Protein AF-A0A6B2HAT1-F1 (afdb_monomer_lite)

Sequence (150 aa):
MSLVHQAPAIAATKTGTIVWVGVHPTEAKYDKIMEKYATGLKAAFAEKDDKKTIVMVNKLNDDMVTSLQQLKPELEKWIKGMTEADKEAFEERAGSKPYLKTIFEIMFNPEIGKRIEQNPDLKKALDSGNARMKELGFDDEESNLEEGQK

Radius of gyration: 19.49 Å; chains: 1; bounding box: 51×39×58 Å

Structure (mmCIF, N/CA/C/O backbone):
data_AF-A0A6B2HAT1-F1
#
_entry.id   AF-A0A6B2HAT1-F1
#
loop_
_atom_site.group_PDB
_atom_site.id
_atom_site.type_symbol
_atom_site.label_atom_id
_atom_site.label_alt_id
_atom_site.label_comp_id
_atom_site.label_asym_id
_atom_site.label_entity_id
_atom_site.label_seq_id
_atom_site.pdbx_PDB_ins_code
_atom_site.Cartn_x
_atom_site.Cartn_y
_atom_site.Cartn_z
_atom_site.occupancy
_atom_site.B_iso_or_equiv
_atom_site.auth_seq_id
_atom_site.auth_comp_id
_atom_site.auth_asym_id
_atom_site.auth_atom_id
_atom_site.pdbx_PDB_model_num
ATOM 1 N N . MET A 1 1 ? -19.043 -22.209 -27.605 1.00 43.56 1 MET A N 1
ATOM 2 C CA . MET A 1 1 ? -17.576 -22.392 -27.715 1.00 43.56 1 MET A CA 1
ATOM 3 C C . MET A 1 1 ? -17.231 -22.009 -29.151 1.00 43.56 1 MET A C 1
ATOM 5 O O . MET A 1 1 ? -17.894 -22.529 -30.030 1.00 43.56 1 MET A O 1
ATOM 9 N N . SER A 1 2 ? -16.423 -21.000 -29.472 1.00 37.94 2 SER A N 1
ATOM 10 C CA . SER A 1 2 ? -15.127 -20.626 -28.900 1.00 37.94 2 SER A CA 1
ATOM 11 C C . SER A 1 2 ? -14.871 -19.113 -28.968 1.00 37.94 2 SER A C 1
ATOM 13 O O . SER A 1 2 ? -15.339 -18.433 -29.877 1.00 37.94 2 SER A O 1
ATOM 15 N N . LEU A 1 3 ? -14.111 -18.623 -27.985 1.00 42.97 3 LEU A N 1
ATOM 16 C CA . LEU A 1 3 ? -13.536 -17.280 -27.898 1.00 42.97 3 LEU A CA 1
ATOM 17 C C . LEU A 1 3 ? -12.470 -17.076 -28.981 1.00 42.97 3 LEU A C 1
ATOM 19 O O . LEU A 1 3 ? -11.552 -17.887 -29.085 1.00 42.97 3 LEU A O 1
ATOM 23 N N . VAL A 1 4 ? -12.528 -15.958 -29.706 1.00 41.56 4 VAL A N 1
ATOM 24 C CA . VAL A 1 4 ? -11.372 -15.435 -30.445 1.00 41.56 4 VAL A CA 1
ATOM 25 C C . VAL A 1 4 ? -10.722 -14.376 -29.559 1.00 41.56 4 VAL A C 1
ATOM 27 O O . VAL A 1 4 ? -11.216 -13.258 -29.449 1.00 41.56 4 VAL A O 1
ATOM 30 N N . HIS A 1 5 ? -9.644 -14.757 -28.872 1.00 42.81 5 HIS A N 1
ATOM 31 C CA . HIS A 1 5 ? -8.746 -13.806 -28.221 1.00 42.81 5 HIS A CA 1
ATOM 32 C C . HIS A 1 5 ? -7.976 -13.057 -29.312 1.00 42.81 5 HIS A C 1
ATOM 34 O O . HIS A 1 5 ? -7.141 -13.637 -30.004 1.00 42.81 5 HIS A O 1
ATOM 40 N N . GLN A 1 6 ? -8.282 -11.774 -29.480 1.00 38.25 6 GLN A N 1
ATOM 41 C CA . GLN A 1 6 ? -7.528 -10.867 -30.334 1.00 38.25 6 GLN A CA 1
ATOM 42 C C . GLN A 1 6 ? -6.212 -10.528 -29.614 1.00 38.25 6 GLN A C 1
ATOM 44 O O . GLN A 1 6 ? -6.223 -9.905 -28.554 1.00 38.25 6 GLN A O 1
ATOM 49 N N . ALA A 1 7 ? -5.084 -11.002 -30.145 1.00 42.44 7 ALA A N 1
ATOM 50 C CA . ALA A 1 7 ? -3.759 -10.585 -29.693 1.00 42.44 7 ALA A CA 1
ATOM 51 C C . 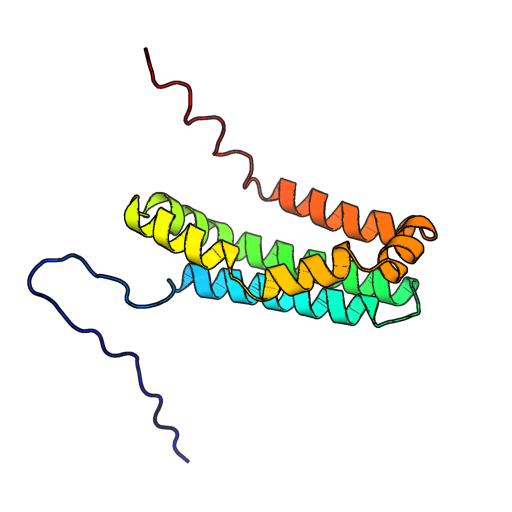ALA A 1 7 ? -3.481 -9.139 -30.155 1.00 42.44 7 ALA A C 1
ATOM 53 O O . ALA A 1 7 ? -3.945 -8.759 -31.234 1.00 42.44 7 ALA A O 1
ATOM 54 N N . PRO A 1 8 ? -2.728 -8.329 -29.389 1.00 42.47 8 PRO A N 1
ATOM 55 C CA . PRO A 1 8 ? -2.362 -6.985 -29.820 1.00 42.47 8 PRO A CA 1
ATOM 56 C C . PRO A 1 8 ? -1.452 -7.037 -31.057 1.00 42.47 8 PRO A C 1
ATOM 58 O O . PRO A 1 8 ? -0.513 -7.831 -31.132 1.00 42.47 8 PRO A O 1
ATOM 61 N N . ALA A 1 9 ? -1.758 -6.191 -32.041 1.00 41.56 9 ALA A N 1
ATOM 62 C CA . ALA A 1 9 ? -1.014 -6.074 -33.287 1.00 41.56 9 ALA A CA 1
ATOM 63 C C . ALA A 1 9 ? 0.353 -5.413 -33.051 1.00 41.56 9 ALA A C 1
ATOM 65 O O . ALA A 1 9 ? 0.438 -4.313 -32.511 1.00 41.56 9 ALA A O 1
ATOM 66 N N . ILE A 1 10 ? 1.420 -6.079 -33.496 1.00 44.59 10 ILE A N 1
ATOM 67 C CA . ILE A 1 10 ? 2.789 -5.557 -33.488 1.00 44.59 10 ILE A CA 1
ATOM 68 C C . ILE A 1 10 ? 3.029 -4.900 -34.853 1.00 44.59 10 ILE A C 1
ATOM 70 O O . ILE A 1 10 ? 3.124 -5.594 -35.865 1.00 44.59 10 ILE A O 1
ATOM 74 N N . ALA A 1 11 ? 3.098 -3.570 -34.910 1.00 39.62 11 ALA A N 1
ATOM 75 C CA . ALA A 1 11 ? 3.503 -2.855 -36.119 1.00 39.62 11 ALA A CA 1
ATOM 76 C C . ALA A 1 11 ? 5.034 -2.726 -36.133 1.00 39.62 11 ALA A C 1
ATOM 78 O O . ALA A 1 11 ? 5.612 -1.996 -35.334 1.00 39.62 11 ALA A O 1
ATOM 79 N N . ALA A 1 12 ? 5.701 -3.459 -37.025 1.00 38.78 12 ALA A N 1
ATOM 80 C CA . ALA A 1 12 ? 7.150 -3.393 -37.187 1.00 38.78 12 ALA A CA 1
ATOM 81 C C . ALA A 1 12 ? 7.538 -2.206 -38.086 1.00 38.78 12 ALA A C 1
ATOM 83 O O . ALA A 1 12 ? 7.379 -2.264 -39.307 1.00 38.78 12 ALA A O 1
ATOM 84 N N . THR A 1 13 ? 8.072 -1.133 -37.503 1.00 35.72 13 THR A N 1
ATOM 85 C CA . THR A 1 13 ? 8.743 -0.060 -38.249 1.00 35.72 13 THR A CA 1
ATOM 86 C C . THR A 1 13 ? 10.218 -0.398 -38.477 1.00 35.72 13 THR A C 1
ATOM 88 O O . THR A 1 13 ? 10.906 -0.911 -37.597 1.00 35.72 13 THR A O 1
ATOM 91 N N . LYS A 1 14 ? 10.707 -0.129 -39.697 1.00 45.31 14 LYS A N 1
ATOM 92 C CA . LYS A 1 14 ? 12.091 -0.333 -40.165 1.00 45.31 14 LYS A CA 1
ATOM 93 C C . LYS A 1 14 ? 13.076 0.640 -39.500 1.00 45.31 14 LYS A C 1
ATOM 95 O O . LYS A 1 14 ? 13.616 1.531 -40.141 1.00 45.31 14 LYS A O 1
ATOM 100 N N . THR A 1 15 ? 13.280 0.501 -38.205 1.00 44.28 15 THR A N 1
ATOM 101 C CA . THR A 1 15 ? 14.407 1.000 -37.402 1.00 44.28 15 THR A CA 1
ATOM 102 C C . THR A 1 15 ? 14.090 0.486 -36.008 1.00 44.28 15 THR A C 1
ATOM 104 O O . THR A 1 15 ? 12.964 0.656 -35.556 1.00 44.28 15 THR A O 1
ATOM 107 N N . GLY A 1 16 ? 15.013 -0.256 -35.396 1.00 39.91 16 GLY A N 1
ATOM 108 C CA . GLY A 1 16 ? 14.777 -1.128 -34.238 1.00 39.91 16 GLY A CA 1
ATOM 109 C C . GLY A 1 16 ? 14.448 -0.430 -32.917 1.00 39.91 16 GLY A C 1
ATOM 110 O O . GLY A 1 16 ? 14.936 -0.856 -31.879 1.00 39.91 16 GLY A O 1
ATOM 111 N N . THR A 1 17 ? 13.630 0.613 -32.941 1.00 38.91 17 THR A N 1
ATOM 112 C CA . THR A 1 17 ? 13.010 1.197 -31.762 1.00 38.91 17 THR A CA 1
ATOM 113 C C . THR A 1 17 ? 11.613 0.605 -31.666 1.00 38.91 17 THR A C 1
ATOM 115 O O . THR A 1 17 ? 10.701 0.990 -32.400 1.00 38.91 17 THR A O 1
ATOM 118 N N . ILE A 1 18 ? 11.452 -0.390 -30.795 1.00 43.91 18 ILE A N 1
ATOM 119 C CA . ILE A 1 18 ? 10.130 -0.865 -30.393 1.00 43.91 18 ILE A CA 1
ATOM 120 C C . ILE A 1 18 ? 9.508 0.277 -29.591 1.00 43.91 18 ILE A C 1
ATOM 122 O O . ILE A 1 18 ? 9.761 0.411 -28.399 1.00 43.91 18 ILE A O 1
ATOM 126 N N . VAL A 1 19 ? 8.726 1.126 -30.253 1.00 37.59 19 VAL A N 1
ATOM 127 C CA . VAL A 1 19 ? 7.837 2.051 -29.556 1.00 37.59 19 VAL A CA 1
ATOM 128 C C . VAL A 1 19 ? 6.740 1.180 -28.954 1.00 37.59 19 VAL A C 1
ATOM 130 O O . VAL A 1 19 ? 5.875 0.674 -29.671 1.00 37.59 19 VAL A O 1
ATOM 133 N N . TRP A 1 20 ? 6.811 0.917 -27.650 1.00 45.56 20 TRP A N 1
ATOM 134 C CA . TRP A 1 20 ? 5.721 0.270 -26.931 1.00 45.56 20 TRP A CA 1
ATOM 135 C C . TRP A 1 20 ? 4.522 1.226 -26.939 1.00 45.56 20 TRP A C 1
ATOM 137 O O . TRP A 1 20 ? 4.413 2.116 -26.106 1.00 45.56 20 TRP A O 1
ATOM 147 N N . VAL A 1 21 ? 3.593 1.042 -27.882 1.00 50.19 21 VAL A N 1
ATOM 148 C CA . VAL A 1 21 ? 2.302 1.767 -27.938 1.00 50.19 21 VAL A CA 1
ATOM 149 C C . VAL A 1 21 ? 1.329 1.241 -26.856 1.00 50.19 21 VAL A C 1
ATOM 151 O O . VAL A 1 21 ? 0.112 1.278 -26.999 1.00 50.19 21 VAL A O 1
ATOM 154 N N . GLY A 1 22 ? 1.847 0.697 -25.755 1.00 63.56 22 GLY A N 1
ATOM 155 C CA . GLY A 1 22 ? 1.069 0.072 -24.693 1.00 63.56 22 GLY A CA 1
ATOM 156 C C . GLY A 1 22 ? 1.842 0.027 -23.382 1.00 63.56 22 GLY A C 1
ATOM 157 O O . GLY A 1 22 ? 3.069 0.008 -23.375 1.00 63.56 22 GLY A O 1
ATOM 158 N N . VAL A 1 23 ? 1.101 0.009 -22.275 1.00 76.62 23 VAL A N 1
ATOM 159 C CA . VAL A 1 23 ? 1.633 -0.137 -20.912 1.00 76.62 23 VAL A CA 1
ATOM 160 C C . VAL A 1 23 ? 2.537 -1.374 -20.845 1.00 76.62 23 VAL A C 1
ATOM 162 O O . VAL A 1 23 ? 2.133 -2.460 -21.272 1.00 76.62 23 VAL A O 1
ATOM 165 N N . HIS A 1 24 ? 3.760 -1.220 -20.325 1.00 87.38 24 HIS A N 1
ATOM 166 C CA . HIS A 1 24 ? 4.708 -2.330 -20.214 1.00 87.38 24 HIS A CA 1
ATOM 167 C C . HIS A 1 24 ? 4.109 -3.455 -19.342 1.00 87.38 24 HIS A C 1
ATOM 169 O O . HIS A 1 24 ? 3.433 -3.160 -18.355 1.00 87.38 24 HIS A O 1
ATOM 175 N N . PRO A 1 25 ? 4.347 -4.751 -19.623 1.00 90.62 25 PRO A N 1
ATOM 176 C CA . PRO A 1 25 ? 3.738 -5.840 -18.855 1.00 90.62 25 PRO A CA 1
ATOM 177 C C . PRO A 1 25 ? 4.035 -5.777 -17.351 1.00 90.62 25 PRO A C 1
ATOM 179 O O . PRO A 1 25 ? 3.185 -6.131 -16.536 1.00 90.62 25 PRO A O 1
ATOM 182 N N . THR A 1 26 ? 5.227 -5.307 -16.983 1.00 91.69 26 THR A N 1
ATOM 183 C CA . THR A 1 26 ? 5.632 -5.100 -15.585 1.00 91.69 26 THR A CA 1
ATOM 184 C C . THR A 1 26 ? 4.873 -3.943 -14.939 1.00 91.69 26 THR A C 1
ATOM 186 O O . THR A 1 26 ? 4.405 -4.096 -13.813 1.00 91.69 26 THR A O 1
ATOM 189 N N . GLU A 1 27 ? 4.663 -2.840 -15.668 1.00 90.50 27 GLU A N 1
ATOM 190 C CA . GLU A 1 27 ? 3.800 -1.733 -15.232 1.00 90.50 27 GLU A CA 1
ATOM 191 C C . GLU A 1 27 ? 2.379 -2.235 -14.977 1.00 90.50 27 GLU A C 1
ATOM 193 O O . GLU A 1 27 ? 1.833 -2.025 -13.904 1.00 90.50 27 GLU A O 1
ATOM 198 N N . ALA A 1 28 ? 1.809 -2.999 -15.913 1.00 91.44 28 ALA A N 1
ATOM 199 C CA . ALA A 1 28 ? 0.453 -3.527 -15.785 1.00 91.44 28 ALA A CA 1
ATOM 200 C C . ALA A 1 28 ? 0.296 -4.487 -14.589 1.00 91.44 28 ALA A C 1
ATOM 202 O O . ALA A 1 28 ? -0.753 -4.520 -13.940 1.00 91.44 28 ALA A O 1
ATOM 203 N N . LYS A 1 29 ? 1.327 -5.285 -14.275 1.00 93.88 29 LYS A N 1
ATOM 204 C CA . LYS A 1 29 ? 1.340 -6.134 -13.071 1.00 93.88 29 LYS A CA 1
ATOM 205 C C . LYS A 1 29 ? 1.381 -5.292 -11.801 1.00 93.88 29 LYS A C 1
ATOM 207 O O . LYS A 1 29 ? 0.633 -5.591 -10.872 1.00 93.88 29 LYS A O 1
ATOM 212 N N . TYR A 1 30 ? 2.229 -4.266 -11.772 1.00 92.50 30 TYR A N 1
ATOM 213 C CA . TYR A 1 30 ? 2.313 -3.335 -10.652 1.00 92.50 30 TYR A CA 1
ATOM 214 C C . TYR A 1 30 ? 0.981 -2.604 -10.443 1.00 92.50 30 TYR A C 1
ATOM 216 O O . TYR A 1 30 ? 0.419 -2.668 -9.350 1.00 92.50 30 TYR A O 1
ATOM 224 N N . ASP A 1 31 ? 0.415 -2.030 -11.507 1.00 93.00 31 ASP A N 1
ATOM 225 C CA . ASP A 1 31 ? -0.888 -1.362 -11.500 1.00 93.00 31 ASP A CA 1
ATOM 226 C C . ASP A 1 31 ? -1.965 -2.276 -10.911 1.00 93.00 31 ASP A C 1
ATOM 228 O O . ASP A 1 31 ? -2.689 -1.882 -10.002 1.00 93.00 31 ASP A O 1
ATOM 232 N N . LYS A 1 32 ? -2.025 -3.540 -11.345 1.00 94.88 32 LYS A N 1
ATOM 233 C CA . LYS A 1 32 ? -2.999 -4.511 -10.833 1.00 94.88 32 LYS A CA 1
ATOM 234 C C . LYS A 1 32 ? -2.838 -4.794 -9.334 1.00 94.88 32 LYS A C 1
ATOM 236 O O . LYS A 1 32 ? -3.839 -4.998 -8.642 1.00 94.88 32 LYS A O 1
ATOM 241 N N . ILE A 1 33 ? -1.603 -4.838 -8.826 1.00 95.06 33 ILE A N 1
ATOM 242 C CA . ILE A 1 33 ? -1.340 -4.991 -7.386 1.00 95.06 33 ILE A CA 1
ATOM 243 C C . ILE A 1 33 ? -1.876 -3.765 -6.638 1.00 95.06 33 ILE A C 1
ATOM 245 O O . ILE A 1 33 ? -2.622 -3.922 -5.667 1.00 95.06 33 ILE A O 1
ATOM 249 N N . MET A 1 34 ? -1.564 -2.563 -7.126 1.00 94.75 34 MET A N 1
ATOM 250 C CA . MET A 1 34 ? -1.975 -1.302 -6.503 1.00 94.75 34 MET A CA 1
ATOM 251 C C . MET A 1 34 ? -3.489 -1.078 -6.566 1.00 94.75 34 MET A C 1
ATOM 253 O O . MET A 1 34 ? -4.094 -0.669 -5.577 1.00 94.75 34 MET A O 1
ATOM 257 N N . GLU A 1 35 ? -4.139 -1.415 -7.678 1.00 95.06 35 GLU A N 1
ATOM 258 C CA . GLU A 1 35 ? -5.596 -1.370 -7.829 1.00 95.06 35 GLU A CA 1
ATOM 259 C C . GLU A 1 35 ? -6.302 -2.317 -6.858 1.00 95.06 35 GLU A C 1
ATOM 261 O O . GLU A 1 35 ? -7.274 -1.922 -6.200 1.00 95.06 35 GLU A O 1
ATOM 266 N N . LYS A 1 36 ? -5.804 -3.557 -6.733 1.00 95.62 36 LYS A N 1
ATOM 267 C CA . LYS A 1 36 ? -6.330 -4.531 -5.768 1.00 95.62 36 LYS A CA 1
ATOM 268 C C . LYS A 1 36 ? -6.182 -4.001 -4.344 1.00 95.62 36 LYS A C 1
ATOM 270 O O . LYS A 1 36 ? -7.131 -4.098 -3.565 1.00 95.62 36 LYS A O 1
ATOM 275 N N . TYR A 1 37 ? -5.024 -3.433 -4.014 1.00 95.12 37 TYR A N 1
ATOM 276 C CA . TYR A 1 37 ? -4.765 -2.862 -2.697 1.00 95.12 37 TYR A CA 1
ATOM 277 C C . TYR A 1 37 ? -5.692 -1.675 -2.395 1.00 95.12 37 TYR A C 1
ATOM 279 O O . TYR A 1 37 ? -6.405 -1.698 -1.394 1.00 95.12 37 TYR A O 1
ATOM 287 N N . ALA A 1 38 ? -5.777 -0.690 -3.293 1.00 95.31 38 ALA A N 1
ATOM 288 C CA . ALA A 1 38 ? -6.605 0.504 -3.116 1.00 95.31 38 ALA A CA 1
ATOM 289 C C . ALA A 1 38 ? -8.104 0.172 -3.003 1.00 95.31 38 ALA A C 1
ATOM 291 O O . ALA A 1 38 ? -8.796 0.664 -2.109 1.00 95.31 38 ALA A O 1
ATOM 292 N N . THR A 1 39 ? -8.605 -0.717 -3.866 1.00 95.62 39 THR A N 1
ATOM 293 C CA . THR A 1 39 ? -10.002 -1.181 -3.813 1.00 95.62 39 THR A CA 1
ATOM 294 C C . THR A 1 39 ? -10.270 -1.978 -2.536 1.00 95.62 39 THR A C 1
ATOM 296 O O . THR A 1 39 ? -11.320 -1.823 -1.911 1.00 95.62 39 THR A O 1
ATOM 299 N N . GLY A 1 40 ? -9.303 -2.798 -2.114 1.00 95.88 40 GLY A N 1
ATOM 300 C CA . GLY A 1 40 ? -9.354 -3.533 -0.858 1.00 95.88 40 GLY A CA 1
ATOM 301 C C . GLY A 1 40 ? -9.430 -2.610 0.355 1.00 95.88 40 GLY A C 1
ATOM 302 O O . GLY A 1 40 ? -10.279 -2.825 1.217 1.00 95.88 40 G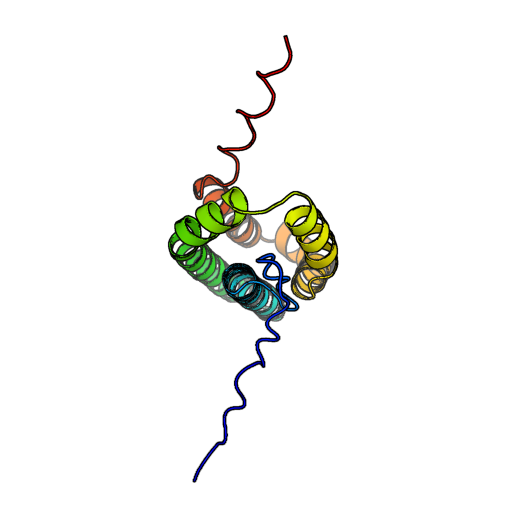LY A O 1
ATOM 303 N N . LEU A 1 41 ? -8.606 -1.558 0.406 1.00 95.38 41 LEU A N 1
ATOM 304 C CA . LEU A 1 41 ? -8.654 -0.568 1.483 1.00 95.38 41 LEU A CA 1
ATOM 305 C C . LEU A 1 41 ? -10.004 0.152 1.508 1.00 95.38 41 LEU A C 1
ATOM 307 O O . LEU A 1 41 ? -10.609 0.274 2.572 1.00 95.38 41 LEU A O 1
ATOM 311 N N . LYS A 1 42 ? -10.527 0.563 0.344 1.00 94.56 42 LYS A N 1
ATOM 312 C CA . LYS A 1 42 ? -11.858 1.181 0.250 1.00 94.56 42 LYS A CA 1
ATOM 313 C C . LYS A 1 42 ? -12.941 0.269 0.833 1.00 94.56 42 LYS A C 1
ATOM 315 O O . LYS A 1 42 ? -13.786 0.732 1.593 1.00 94.56 42 LYS A O 1
ATOM 320 N N . ALA A 1 43 ? -12.889 -1.029 0.529 1.00 95.44 43 ALA A N 1
ATOM 321 C CA . ALA A 1 43 ? -13.807 -2.015 1.096 1.00 95.44 43 ALA A CA 1
ATOM 322 C C . ALA A 1 43 ? -13.591 -2.229 2.606 1.00 95.44 43 ALA A C 1
ATOM 324 O O . ALA A 1 43 ? -14.563 -2.316 3.353 1.00 95.44 43 ALA A O 1
ATOM 325 N N . ALA A 1 44 ? -12.340 -2.269 3.072 1.00 95.88 44 ALA A N 1
ATOM 326 C CA . ALA A 1 44 ? -12.012 -2.420 4.489 1.00 95.88 44 ALA A CA 1
ATOM 327 C C . ALA A 1 44 ? -12.537 -1.249 5.333 1.00 95.88 44 ALA A C 1
ATOM 329 O O . ALA A 1 44 ? -13.030 -1.463 6.438 1.00 95.88 44 ALA A O 1
ATOM 330 N N . PHE A 1 45 ? -12.484 -0.022 4.812 1.00 94.94 45 PHE A N 1
ATOM 331 C CA . PHE A 1 45 ? -13.011 1.155 5.506 1.00 94.94 45 PHE A CA 1
ATOM 332 C C . PHE A 1 45 ? -14.522 1.359 5.350 1.00 94.94 45 PHE A C 1
ATOM 334 O O . PHE A 1 45 ? -15.112 2.096 6.139 1.00 94.94 45 PHE A O 1
ATOM 341 N N . ALA A 1 46 ? -15.165 0.683 4.394 1.00 94.50 46 ALA A N 1
ATOM 342 C CA . ALA A 1 46 ? -16.623 0.591 4.347 1.00 94.50 46 ALA A CA 1
ATOM 343 C C . ALA A 1 46 ? -17.187 -0.304 5.473 1.00 94.50 46 ALA A C 1
ATOM 345 O O . ALA A 1 46 ? -18.333 -0.122 5.887 1.00 94.50 46 ALA A O 1
ATOM 346 N N . GLU A 1 47 ? -16.388 -1.244 5.992 1.00 95.50 47 GLU A N 1
ATOM 347 C CA . GLU A 1 47 ? -16.705 -1.986 7.215 1.00 95.50 47 GLU A CA 1
ATOM 348 C C . GLU A 1 47 ? -16.626 -1.051 8.432 1.00 95.50 47 GLU A C 1
ATOM 350 O O . GLU A 1 47 ? -15.679 -0.276 8.591 1.00 95.50 47 GLU A O 1
ATOM 355 N N . LYS A 1 48 ? -17.653 -1.110 9.285 1.00 92.06 48 LYS A N 1
ATOM 356 C CA . LYS A 1 48 ? -17.826 -0.235 10.454 1.00 92.06 48 LYS A CA 1
ATOM 357 C C . LYS A 1 48 ? -17.194 -0.819 11.714 1.00 92.06 48 LYS A C 1
ATOM 359 O O . LYS A 1 48 ? -16.902 -0.074 12.642 1.00 92.06 48 LYS A O 1
ATOM 364 N N . ASP A 1 49 ? -17.012 -2.137 11.757 1.00 95.88 49 ASP A N 1
ATOM 365 C CA . ASP A 1 49 ? -16.317 -2.817 12.845 1.00 95.88 49 ASP A CA 1
ATOM 366 C C . ASP A 1 49 ? -14.799 -2.723 12.651 1.00 95.88 49 ASP A C 1
ATOM 368 O O . ASP A 1 49 ? -14.214 -3.420 11.818 1.00 95.88 49 ASP A O 1
ATOM 372 N N . ASP A 1 50 ? -14.149 -1.894 13.467 1.00 94.12 50 ASP A N 1
ATOM 373 C CA . ASP A 1 50 ? -12.704 -1.681 13.391 1.00 94.12 50 ASP A CA 1
ATOM 374 C C . ASP A 1 50 ? -11.890 -2.970 13.551 1.00 94.12 50 ASP A C 1
ATOM 376 O O . ASP A 1 50 ? -10.839 -3.094 12.927 1.00 94.12 50 ASP A O 1
ATOM 380 N N . LYS A 1 51 ? -12.354 -3.962 14.327 1.00 95.69 51 LYS A N 1
ATOM 381 C CA . LYS A 1 51 ? -11.616 -5.230 14.462 1.00 95.69 51 LYS A CA 1
ATOM 382 C C . LYS A 1 51 ? -11.562 -5.968 13.131 1.00 95.69 51 LYS A C 1
ATOM 384 O O . LYS A 1 51 ? -10.525 -6.526 12.775 1.00 95.69 51 LYS A O 1
ATOM 389 N N . LYS A 1 52 ? -12.661 -5.947 12.376 1.00 96.94 52 LYS A N 1
ATOM 390 C CA . LYS A 1 52 ? -12.711 -6.532 11.033 1.00 96.94 52 LYS A CA 1
ATOM 391 C C . LYS A 1 52 ? -11.919 -5.700 10.037 1.00 96.94 52 LYS A C 1
ATOM 393 O O . LYS A 1 52 ? -11.151 -6.278 9.272 1.00 96.94 52 LYS A O 1
ATOM 398 N N . THR A 1 53 ? -12.034 -4.372 10.090 1.00 96.69 53 THR A N 1
ATOM 399 C CA . THR A 1 53 ? -11.221 -3.472 9.263 1.00 96.69 53 THR A CA 1
ATOM 400 C C . THR A 1 53 ? -9.729 -3.747 9.465 1.00 96.69 53 THR A C 1
ATOM 402 O O . THR A 1 53 ? -9.019 -3.927 8.482 1.00 96.69 53 THR A O 1
ATOM 405 N N . ILE A 1 54 ? -9.255 -3.885 10.709 1.00 96.31 54 ILE A N 1
ATOM 406 C CA . ILE A 1 54 ? -7.854 -4.214 11.028 1.00 96.31 54 ILE A CA 1
ATOM 407 C C . ILE A 1 54 ? -7.430 -5.543 10.397 1.00 96.31 54 ILE A C 1
ATOM 409 O O . ILE A 1 54 ? -6.378 -5.616 9.763 1.00 96.31 54 ILE A O 1
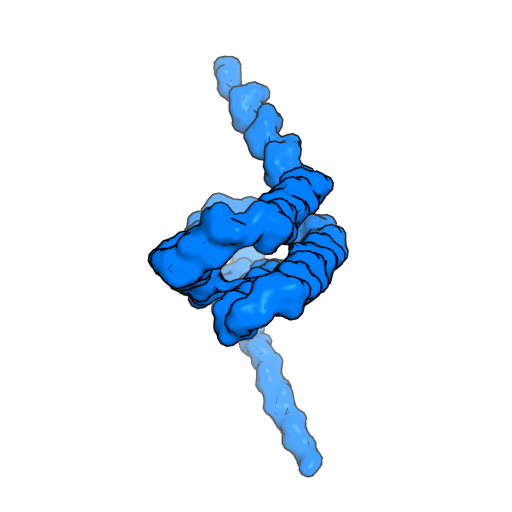ATOM 413 N N . VAL A 1 55 ? -8.242 -6.597 10.538 1.00 97.00 55 VAL A N 1
ATOM 414 C CA . VAL A 1 55 ? -7.948 -7.910 9.936 1.00 97.00 55 VAL A CA 1
ATOM 415 C C . VAL A 1 55 ? -7.848 -7.803 8.412 1.00 97.00 55 VAL A C 1
ATOM 417 O O . VAL A 1 55 ? -6.924 -8.358 7.816 1.00 97.00 55 VAL A O 1
ATOM 420 N N . MET A 1 56 ? -8.760 -7.059 7.780 1.00 97.25 56 MET A N 1
ATOM 421 C CA . MET A 1 56 ? -8.741 -6.829 6.334 1.00 97.25 56 MET A CA 1
ATOM 422 C C . MET A 1 56 ? -7.509 -6.029 5.898 1.00 97.25 56 MET A C 1
ATOM 424 O O . MET A 1 56 ? -6.837 -6.438 4.955 1.00 97.25 56 MET A O 1
ATOM 428 N N . VAL A 1 57 ? -7.181 -4.935 6.592 1.00 95.62 57 VAL A N 1
ATOM 429 C CA . VAL A 1 57 ? -6.009 -4.090 6.303 1.00 95.62 57 VAL A CA 1
ATOM 430 C C . VAL A 1 57 ? -4.715 -4.890 6.432 1.00 95.62 57 VAL A C 1
ATOM 432 O O . VAL A 1 57 ? -3.906 -4.880 5.511 1.00 95.62 57 VAL A O 1
ATOM 435 N N . ASN A 1 58 ? -4.539 -5.650 7.516 1.00 95.38 58 ASN A N 1
ATOM 436 C CA . ASN A 1 58 ? -3.346 -6.482 7.699 1.00 95.38 58 ASN A CA 1
ATOM 437 C C . ASN A 1 58 ? -3.194 -7.508 6.573 1.00 95.38 58 ASN A C 1
ATOM 439 O O . ASN A 1 58 ? -2.112 -7.636 6.004 1.00 95.38 58 ASN A O 1
ATOM 443 N N . LYS A 1 59 ? -4.291 -8.174 6.189 1.00 95.56 59 LYS A N 1
ATOM 444 C CA . LYS A 1 59 ? -4.272 -9.107 5.061 1.00 95.56 59 LYS A CA 1
ATOM 445 C C . LYS A 1 59 ? -3.901 -8.418 3.745 1.00 95.56 59 LYS A C 1
ATOM 447 O O . LYS A 1 59 ? -3.146 -8.980 2.960 1.00 95.56 59 LYS A O 1
ATOM 452 N N . LEU A 1 60 ? -4.441 -7.229 3.482 1.00 95.69 60 LEU A N 1
ATOM 453 C CA . LEU A 1 60 ? -4.124 -6.466 2.272 1.00 95.69 60 LEU A CA 1
ATOM 454 C C . LEU A 1 60 ? -2.651 -6.057 2.237 1.00 95.69 60 LEU A C 1
ATOM 456 O O . LEU A 1 60 ? -2.027 -6.168 1.185 1.00 95.69 60 LEU A O 1
ATOM 460 N N . ASN A 1 61 ? -2.096 -5.650 3.380 1.00 93.50 61 ASN A N 1
ATOM 461 C CA . ASN A 1 61 ? -0.676 -5.345 3.519 1.00 93.50 61 ASN A CA 1
ATOM 462 C C . ASN A 1 61 ? 0.187 -6.580 3.217 1.00 93.50 61 ASN A C 1
ATOM 464 O O . ASN A 1 61 ? 1.121 -6.483 2.427 1.00 93.50 61 ASN A O 1
ATOM 468 N N . ASP A 1 62 ? -0.145 -7.743 3.790 1.00 93.62 62 ASP A N 1
ATOM 469 C CA . ASP A 1 62 ? 0.574 -9.006 3.548 1.00 93.62 62 ASP A CA 1
ATOM 470 C C . ASP A 1 62 ? 0.519 -9.430 2.070 1.00 93.62 62 ASP A C 1
ATOM 472 O O . ASP A 1 62 ? 1.547 -9.744 1.461 1.00 93.62 62 ASP A O 1
ATOM 476 N N . ASP A 1 63 ? -0.681 -9.412 1.477 1.00 94.38 63 ASP A N 1
ATOM 477 C CA . ASP A 1 63 ? -0.910 -9.757 0.071 1.00 94.38 63 ASP A CA 1
ATOM 478 C C . ASP A 1 63 ? -0.125 -8.808 -0.865 1.00 94.38 63 ASP A C 1
ATOM 480 O O . ASP A 1 63 ? 0.475 -9.262 -1.846 1.00 94.38 63 ASP A O 1
ATOM 484 N N . MET A 1 64 ? -0.127 -7.498 -0.579 1.00 94.25 64 MET A N 1
ATOM 485 C CA . MET A 1 64 ? 0.584 -6.487 -1.372 1.00 94.25 64 MET A CA 1
ATOM 486 C C . MET A 1 64 ? 2.098 -6.689 -1.292 1.00 94.25 64 MET A C 1
ATOM 488 O O . MET A 1 64 ? 2.744 -6.812 -2.331 1.00 94.25 64 MET A O 1
ATOM 492 N N . VAL A 1 65 ? 2.652 -6.782 -0.080 1.00 92.12 65 VAL A N 1
ATOM 493 C CA . VAL A 1 65 ? 4.092 -6.976 0.152 1.00 92.12 65 VAL A CA 1
ATOM 494 C C . VAL A 1 65 ? 4.577 -8.248 -0.536 1.00 92.12 65 VAL A C 1
ATOM 496 O O . VAL A 1 65 ? 5.550 -8.203 -1.282 1.00 92.12 65 VAL A O 1
ATOM 499 N N . THR A 1 66 ? 3.855 -9.359 -0.382 1.00 93.69 66 THR A N 1
ATOM 500 C CA . THR A 1 66 ? 4.202 -10.633 -1.034 1.00 93.69 66 THR A CA 1
ATOM 501 C C . THR A 1 66 ? 4.217 -10.498 -2.558 1.00 93.69 66 THR A C 1
ATOM 503 O O . THR A 1 66 ? 5.141 -10.969 -3.222 1.00 93.69 66 THR A O 1
ATOM 506 N N . SER A 1 67 ? 3.209 -9.832 -3.127 1.00 94.00 67 SER A N 1
ATOM 507 C CA . SER A 1 67 ? 3.114 -9.641 -4.579 1.00 94.00 67 SER A CA 1
ATOM 508 C C . SER A 1 67 ? 4.238 -8.744 -5.106 1.00 94.00 67 SER A C 1
ATOM 510 O O . SER A 1 67 ? 4.804 -9.019 -6.162 1.00 94.00 67 SER A O 1
ATOM 512 N N . LEU A 1 68 ? 4.601 -7.697 -4.360 1.00 92.94 68 LEU A N 1
ATOM 513 C CA . LEU A 1 68 ? 5.697 -6.801 -4.724 1.00 92.94 68 LEU A CA 1
ATOM 514 C C . LEU A 1 68 ? 7.065 -7.463 -4.571 1.00 92.94 68 LEU A C 1
ATOM 516 O O . LEU A 1 68 ? 7.903 -7.270 -5.440 1.00 92.94 68 LEU A O 1
ATOM 520 N N . GLN A 1 69 ? 7.288 -8.298 -3.553 1.00 92.94 69 GLN A N 1
ATOM 521 C CA . GLN A 1 69 ? 8.523 -9.087 -3.430 1.00 92.94 69 GLN A CA 1
ATOM 522 C C . GLN A 1 69 ? 8.737 -9.998 -4.640 1.00 92.94 69 GLN A C 1
ATOM 524 O O . GLN A 1 69 ? 9.852 -10.112 -5.142 1.00 92.94 69 GLN A O 1
ATOM 529 N N . GLN A 1 70 ? 7.664 -10.617 -5.137 1.00 94.06 70 GLN A N 1
ATOM 530 C CA . GLN A 1 70 ? 7.719 -11.458 -6.335 1.00 94.06 70 GLN A CA 1
ATOM 531 C C . GLN A 1 70 ? 7.966 -10.641 -7.608 1.00 94.06 70 GLN A C 1
ATOM 533 O O . GLN A 1 70 ? 8.652 -11.111 -8.514 1.00 94.06 70 GLN A O 1
ATOM 538 N N . LEU A 1 71 ? 7.416 -9.425 -7.680 1.00 93.94 71 LEU A N 1
ATOM 539 C CA . LEU A 1 71 ? 7.555 -8.544 -8.837 1.00 93.94 71 LEU A CA 1
ATOM 540 C C . LEU A 1 71 ? 8.867 -7.736 -8.828 1.00 93.94 71 LEU A C 1
ATOM 542 O O . LEU A 1 71 ? 9.313 -7.304 -9.888 1.00 93.94 71 LEU A O 1
ATOM 546 N N . LYS A 1 72 ? 9.507 -7.554 -7.665 1.00 91.25 72 LYS A N 1
ATOM 547 C CA . LYS A 1 72 ? 10.680 -6.687 -7.463 1.00 91.25 72 LYS A CA 1
ATOM 548 C C . LYS A 1 72 ? 11.810 -6.926 -8.480 1.00 91.25 72 LYS A C 1
ATOM 550 O O . LYS A 1 72 ? 12.206 -5.951 -9.112 1.00 91.25 72 LYS A O 1
ATOM 555 N N . PRO A 1 73 ? 12.275 -8.164 -8.751 1.00 92.12 73 PRO A N 1
ATOM 556 C CA . PRO A 1 73 ? 13.351 -8.377 -9.726 1.00 92.12 73 PRO A CA 1
ATOM 557 C C . PRO A 1 73 ? 12.964 -7.958 -11.153 1.00 92.12 73 PRO A C 1
ATOM 559 O O . PRO A 1 73 ? 13.801 -7.511 -11.937 1.00 92.12 73 PRO A O 1
ATOM 562 N N . GLU A 1 74 ? 11.685 -8.114 -11.507 1.00 92.06 74 GLU A N 1
ATOM 563 C CA . GLU A 1 74 ? 11.153 -7.690 -12.802 1.00 92.06 74 GLU A CA 1
ATOM 564 C C . GLU A 1 74 ? 11.056 -6.160 -12.880 1.00 92.06 74 GLU A C 1
ATOM 566 O O . GLU A 1 74 ? 11.438 -5.585 -13.899 1.00 92.06 74 GLU A O 1
ATOM 571 N N . LEU A 1 75 ? 10.608 -5.509 -11.799 1.00 89.06 75 LEU A N 1
ATOM 572 C CA . LEU A 1 75 ? 10.561 -4.048 -11.672 1.00 89.06 75 LEU A CA 1
ATOM 573 C C . LEU A 1 75 ? 11.950 -3.427 -11.798 1.00 89.06 75 LEU A C 1
ATOM 575 O O . LEU A 1 75 ? 12.135 -2.547 -12.631 1.00 89.06 75 LEU A O 1
ATOM 579 N N . GLU A 1 76 ? 12.934 -3.916 -11.044 1.00 90.56 76 GLU A N 1
ATOM 580 C CA . GLU A 1 76 ? 14.312 -3.411 -11.095 1.00 90.56 76 GLU A CA 1
ATOM 581 C C . GLU A 1 76 ? 14.904 -3.533 -12.499 1.00 90.56 76 GLU A C 1
ATOM 583 O O . GLU A 1 76 ? 15.497 -2.587 -13.018 1.00 90.56 76 GLU A O 1
ATOM 588 N N . LYS A 1 77 ? 14.715 -4.689 -13.149 1.00 91.50 77 LYS A N 1
ATOM 589 C CA . LYS A 1 77 ? 15.198 -4.909 -14.515 1.00 91.50 77 LYS A CA 1
ATOM 590 C C . LYS A 1 77 ? 14.522 -3.973 -15.515 1.00 91.50 77 LYS A C 1
ATOM 592 O O . LYS A 1 77 ? 15.182 -3.497 -16.436 1.00 91.50 77 LYS A O 1
ATOM 597 N N . TRP A 1 78 ? 13.220 -3.751 -15.364 1.00 89.31 78 TRP A N 1
ATOM 598 C CA . TRP A 1 78 ? 12.467 -2.864 -16.240 1.00 89.31 78 TRP A CA 1
ATOM 599 C C . TRP A 1 78 ? 12.897 -1.405 -16.059 1.00 89.31 78 TRP A C 1
ATOM 601 O O . TRP A 1 78 ? 13.250 -0.777 -17.051 1.00 89.31 78 TRP A O 1
ATOM 611 N N . ILE A 1 79 ? 12.976 -0.912 -14.818 1.00 87.12 79 ILE A N 1
ATOM 612 C CA . ILE A 1 79 ? 13.401 0.459 -14.487 1.00 87.12 79 ILE A CA 1
ATOM 613 C C . ILE A 1 79 ? 14.827 0.729 -14.986 1.00 87.12 79 ILE A C 1
ATOM 615 O O . ILE A 1 79 ? 15.059 1.718 -15.676 1.00 87.12 79 ILE A O 1
ATOM 619 N N . LYS A 1 80 ? 15.776 -0.183 -14.727 1.00 88.69 80 LYS A N 1
ATOM 620 C CA . LYS A 1 80 ? 17.169 -0.062 -15.207 1.00 88.69 80 LYS A CA 1
ATOM 621 C C . LYS A 1 80 ? 17.281 -0.085 -16.736 1.00 88.69 80 LYS A C 1
ATOM 623 O O . LYS A 1 80 ? 18.284 0.365 -17.280 1.00 88.69 80 LYS A O 1
ATOM 628 N N . GLY A 1 81 ? 16.280 -0.635 -17.424 1.00 86.69 81 GLY A N 1
ATOM 629 C CA . GLY A 1 81 ? 16.212 -0.703 -18.882 1.00 86.69 81 GLY A CA 1
ATOM 630 C C . GLY A 1 81 ? 15.458 0.451 -19.547 1.00 86.69 81 GLY A C 1
ATOM 631 O O . GLY A 1 81 ? 15.403 0.471 -20.775 1.00 86.69 81 GLY A O 1
ATOM 632 N N . MET A 1 82 ? 14.864 1.374 -18.782 1.00 87.00 82 MET A N 1
ATOM 633 C CA . MET A 1 82 ? 14.113 2.505 -19.333 1.00 87.00 82 MET A CA 1
ATOM 634 C C . MET A 1 82 ? 15.040 3.541 -19.966 1.00 87.00 82 MET A C 1
ATOM 636 O O . MET A 1 82 ? 16.059 3.923 -19.388 1.00 87.00 82 MET A O 1
ATOM 640 N N . THR A 1 83 ? 14.642 4.053 -21.129 1.00 89.56 83 THR A N 1
ATOM 641 C CA . THR A 1 83 ? 15.191 5.308 -21.655 1.00 89.56 83 THR A CA 1
ATOM 642 C C . THR A 1 83 ? 14.585 6.507 -20.918 1.00 89.56 83 THR A C 1
ATOM 644 O O . THR A 1 83 ? 13.555 6.373 -20.262 1.00 89.56 83 THR A O 1
ATOM 647 N N . GLU A 1 84 ? 15.171 7.699 -21.054 1.00 87.31 84 GLU A N 1
ATOM 648 C CA . GLU A 1 84 ? 14.577 8.924 -20.485 1.00 87.31 84 GLU A CA 1
ATOM 649 C C . GLU A 1 84 ? 13.151 9.173 -21.006 1.00 87.31 84 GLU A C 1
ATOM 651 O O . GLU A 1 84 ? 12.257 9.484 -20.228 1.00 87.31 84 GLU A O 1
ATOM 656 N N . ALA A 1 85 ? 12.893 8.911 -22.292 1.00 87.19 85 ALA A N 1
ATOM 657 C CA . ALA A 1 85 ? 11.549 9.024 -22.862 1.00 87.19 85 ALA A CA 1
ATOM 658 C C . ALA A 1 85 ? 10.552 8.021 -22.244 1.00 87.19 85 ALA A C 1
ATOM 660 O O . ALA A 1 85 ? 9.375 8.337 -22.075 1.00 87.19 85 ALA A O 1
ATOM 661 N N . ASP A 1 86 ? 11.007 6.814 -21.887 1.00 85.12 86 ASP A N 1
ATOM 662 C CA . ASP A 1 86 ? 10.163 5.833 -21.195 1.00 85.12 86 ASP A CA 1
ATOM 663 C C . ASP A 1 86 ? 9.848 6.268 -19.761 1.00 85.12 86 ASP A C 1
ATOM 665 O O . ASP A 1 86 ? 8.730 6.033 -19.297 1.00 85.12 86 ASP A O 1
ATOM 669 N N . LYS A 1 87 ? 10.809 6.909 -19.076 1.00 85.50 87 LYS A N 1
ATOM 670 C CA . LYS A 1 87 ? 10.622 7.468 -17.730 1.00 85.50 87 LYS A CA 1
ATOM 671 C C . LYS A 1 87 ? 9.614 8.609 -17.744 1.00 85.50 87 LYS A C 1
ATOM 673 O O . LYS A 1 87 ? 8.642 8.536 -17.004 1.00 85.50 87 LYS A O 1
ATOM 678 N N . GLU A 1 88 ? 9.775 9.587 -18.637 1.00 86.62 88 GLU A N 1
ATOM 679 C CA . GLU A 1 88 ? 8.827 10.701 -18.795 1.00 86.62 88 GLU A CA 1
ATOM 680 C C . GLU A 1 88 ? 7.410 10.178 -19.073 1.00 86.62 88 GLU A C 1
ATOM 682 O O . GLU A 1 88 ? 6.446 10.531 -18.391 1.00 86.62 88 GLU A O 1
ATOM 687 N N . ALA A 1 89 ? 7.279 9.241 -20.018 1.00 86.44 89 ALA A N 1
ATOM 688 C CA . ALA A 1 89 ? 5.987 8.645 -20.329 1.00 86.44 89 ALA A CA 1
ATOM 689 C C . ALA A 1 89 ? 5.415 7.845 -19.141 1.00 86.44 89 ALA A C 1
ATOM 691 O O . ALA A 1 89 ? 4.196 7.800 -18.954 1.00 86.44 89 ALA A O 1
ATOM 692 N N . PHE A 1 90 ? 6.262 7.170 -18.357 1.00 85.06 90 PHE A N 1
ATOM 693 C CA . PHE A 1 90 ? 5.848 6.480 -17.137 1.00 85.06 90 PHE A CA 1
ATOM 694 C C . PHE A 1 90 ? 5.377 7.464 -16.062 1.00 85.06 90 PHE A C 1
ATOM 696 O O . PHE A 1 90 ? 4.322 7.225 -15.483 1.00 85.06 90 PHE A O 1
ATOM 703 N N . GLU A 1 91 ? 6.079 8.573 -15.834 1.00 85.69 91 GLU A N 1
ATOM 704 C CA . GLU A 1 91 ? 5.703 9.612 -14.866 1.00 85.69 91 GLU A CA 1
ATOM 705 C C . GLU A 1 91 ? 4.342 10.241 -15.195 1.00 85.69 91 GLU A C 1
ATOM 707 O O . GLU A 1 91 ? 3.467 10.327 -14.324 1.00 85.69 91 GLU A O 1
ATOM 712 N N . GLU A 1 92 ? 4.105 10.586 -16.466 1.00 87.50 92 GLU A N 1
ATOM 713 C CA . GLU A 1 92 ? 2.808 11.098 -16.930 1.00 87.50 92 GLU A CA 1
ATOM 714 C C . GLU A 1 92 ? 1.668 10.099 -16.663 1.00 87.50 92 GLU A C 1
ATOM 716 O O . GLU A 1 92 ? 0.574 10.460 -16.203 1.00 87.50 92 GLU A O 1
ATOM 721 N N . ARG A 1 93 ? 1.921 8.807 -16.915 1.00 87.00 93 ARG A N 1
ATOM 722 C CA . ARG A 1 93 ? 0.949 7.745 -16.627 1.00 87.00 93 ARG A CA 1
ATOM 723 C C . ARG A 1 93 ? 0.770 7.536 -15.131 1.00 87.00 93 ARG A C 1
ATOM 725 O O . ARG A 1 93 ? -0.365 7.359 -14.696 1.00 87.00 93 ARG A O 1
ATOM 732 N N . ALA A 1 94 ? 1.848 7.545 -14.353 1.00 83.31 94 ALA A N 1
ATOM 733 C CA . ALA A 1 94 ? 1.837 7.304 -12.916 1.00 83.31 94 ALA A CA 1
ATOM 734 C C . ALA A 1 94 ? 0.965 8.340 -12.198 1.00 83.31 94 ALA A C 1
ATOM 736 O O . ALA A 1 94 ? 0.122 7.959 -11.390 1.00 83.31 94 ALA A O 1
ATOM 737 N N . GLY A 1 95 ? 1.068 9.622 -12.564 1.00 79.69 95 GLY A N 1
ATOM 738 C CA . GLY A 1 95 ? 0.261 10.698 -11.976 1.00 79.69 95 GLY A CA 1
ATOM 739 C C . GLY A 1 95 ? -1.247 10.615 -12.258 1.00 79.69 95 GLY A C 1
ATOM 740 O O . GLY A 1 95 ? -2.040 11.237 -11.553 1.00 79.69 95 GLY A O 1
ATOM 741 N N . SER A 1 96 ? -1.670 9.833 -13.257 1.00 84.50 96 SER A N 1
ATOM 742 C CA . SER A 1 96 ? -3.074 9.720 -13.682 1.00 84.50 96 SER A CA 1
ATOM 743 C C . SER A 1 96 ? -3.734 8.384 -13.322 1.00 84.50 96 SER A C 1
ATOM 745 O O . SER A 1 96 ? -4.891 8.143 -13.684 1.00 84.50 96 SER A O 1
ATOM 747 N N . LYS A 1 97 ? -3.043 7.508 -12.579 1.00 88.06 97 LYS A N 1
ATOM 748 C CA . LYS A 1 97 ? -3.562 6.172 -12.266 1.00 88.06 97 LYS A CA 1
ATOM 749 C C . LYS A 1 97 ? -4.807 6.228 -11.361 1.00 88.06 97 LYS A C 1
ATOM 751 O O . LYS A 1 97 ? -4.778 6.857 -10.298 1.00 88.06 97 LYS A O 1
ATOM 756 N N . PRO A 1 98 ? -5.893 5.500 -11.690 1.00 89.75 98 PRO A N 1
ATOM 757 C CA . PRO A 1 98 ? -7.133 5.514 -10.903 1.00 89.75 98 PRO A CA 1
ATOM 758 C C . PRO A 1 98 ? -6.979 5.065 -9.443 1.00 89.75 98 PRO A C 1
ATOM 760 O O . PRO A 1 98 ? -7.707 5.537 -8.561 1.00 89.75 98 PRO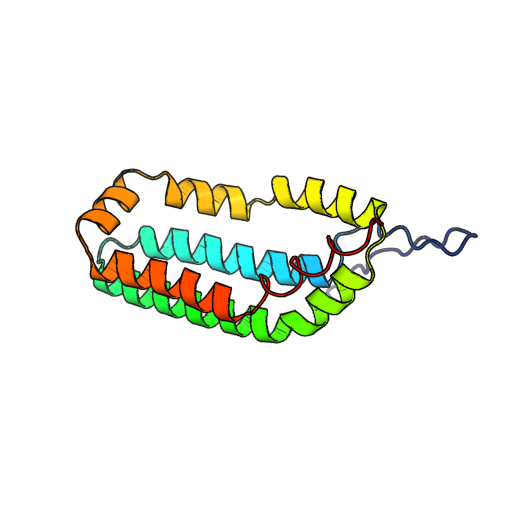 A O 1
ATOM 763 N N . TYR A 1 99 ? -6.035 4.163 -9.162 1.00 90.94 99 TYR A N 1
ATOM 764 C CA . TYR A 1 99 ? -5.788 3.695 -7.799 1.00 90.94 99 TYR A CA 1
ATOM 765 C C . TYR A 1 99 ? -5.265 4.816 -6.887 1.00 90.94 99 TYR A C 1
ATOM 767 O O . TYR A 1 99 ? -5.606 4.821 -5.705 1.00 90.94 99 TYR A O 1
ATOM 775 N N . LEU A 1 100 ? -4.533 5.808 -7.417 1.00 89.69 100 LEU A N 1
ATOM 776 C CA . LEU A 1 100 ? -4.071 6.962 -6.635 1.00 89.69 100 LEU A CA 1
ATOM 777 C C . LEU A 1 100 ? -5.245 7.803 -6.151 1.00 89.69 100 LEU A C 1
ATOM 779 O O . LEU A 1 100 ? -5.317 8.141 -4.973 1.00 89.69 100 LEU A O 1
ATOM 783 N N . LYS A 1 101 ? -6.218 8.063 -7.032 1.00 90.81 101 LYS A N 1
ATOM 784 C CA . LYS A 1 101 ? -7.458 8.747 -6.649 1.00 90.81 101 LYS A CA 1
ATOM 785 C C . LYS A 1 101 ? -8.169 8.005 -5.517 1.00 90.81 101 LYS A C 1
ATOM 787 O O . LYS A 1 101 ? -8.607 8.631 -4.561 1.00 90.81 101 LYS A O 1
ATOM 792 N N . THR A 1 102 ? -8.251 6.678 -5.602 1.00 91.81 102 THR A N 1
ATOM 793 C CA . THR A 1 102 ? -8.885 5.855 -4.559 1.00 91.81 102 THR A CA 1
ATOM 794 C C . THR A 1 102 ? -8.138 5.947 -3.227 1.00 91.81 102 THR A C 1
ATOM 796 O O . THR A 1 102 ? -8.767 6.084 -2.181 1.00 91.81 102 THR A O 1
ATOM 799 N N . ILE A 1 103 ? -6.804 5.913 -3.252 1.00 90.50 103 ILE A N 1
ATOM 800 C CA . ILE A 1 103 ? -5.979 6.080 -2.049 1.00 90.50 103 ILE A CA 1
ATOM 801 C C . ILE A 1 103 ? -6.179 7.480 -1.452 1.00 90.50 103 ILE A C 1
ATOM 803 O O . ILE A 1 103 ? -6.402 7.592 -0.249 1.00 90.50 103 ILE A O 1
ATOM 807 N N . PHE A 1 104 ? -6.193 8.534 -2.273 1.00 90.44 104 PHE A N 1
ATOM 808 C CA . PHE A 1 104 ? -6.465 9.896 -1.805 1.00 90.44 104 PHE A CA 1
ATOM 809 C C . PHE A 1 104 ? -7.865 10.048 -1.212 1.00 90.44 104 PHE A C 1
ATOM 811 O O . PHE A 1 104 ? -8.007 10.660 -0.156 1.00 90.44 104 PHE A O 1
ATOM 818 N N . GLU A 1 105 ? -8.890 9.456 -1.829 1.00 92.50 105 GLU A N 1
ATOM 819 C CA . GLU A 1 105 ? -10.246 9.434 -1.269 1.00 92.50 105 GLU A CA 1
ATOM 820 C C . GLU A 1 105 ? -10.264 8.833 0.141 1.00 92.50 105 GLU A C 1
ATOM 822 O O . GLU A 1 105 ? -10.979 9.337 0.998 1.00 92.50 105 GLU A O 1
ATOM 827 N N . ILE A 1 106 ? -9.476 7.786 0.399 1.00 92.00 106 ILE A N 1
ATOM 828 C CA . ILE A 1 106 ? -9.376 7.153 1.721 1.00 92.00 106 ILE A CA 1
ATOM 829 C C . ILE A 1 106 ? -8.602 8.050 2.691 1.00 92.00 106 ILE A C 1
ATOM 831 O O . ILE A 1 106 ? -9.073 8.295 3.800 1.00 92.00 106 ILE A O 1
ATOM 835 N N . MET A 1 107 ? -7.437 8.556 2.274 1.00 89.12 107 MET A N 1
ATOM 836 C CA . MET A 1 107 ? -6.560 9.384 3.111 1.00 89.12 107 MET A CA 1
ATOM 837 C C . MET A 1 107 ? -7.222 10.690 3.557 1.00 89.12 107 MET A C 1
ATOM 839 O O . MET A 1 107 ? -7.025 11.118 4.691 1.00 89.12 107 MET A O 1
ATOM 843 N N . PHE A 1 108 ? -8.005 11.317 2.679 1.00 92.12 108 PHE A N 1
ATOM 844 C CA . PHE A 1 108 ? -8.667 12.592 2.952 1.00 92.12 108 PHE A CA 1
ATOM 845 C C . PHE A 1 108 ? -10.118 12.441 3.415 1.00 92.12 108 PHE A C 1
ATOM 847 O O . PHE A 1 108 ? -10.812 13.444 3.583 1.00 92.12 108 PHE A O 1
ATOM 854 N N . ASN A 1 109 ? -10.601 11.217 3.644 1.00 94.00 109 ASN A N 1
ATOM 855 C CA . ASN A 1 109 ? -11.926 11.027 4.212 1.00 94.00 109 ASN A CA 1
ATOM 856 C C . ASN A 1 109 ? -11.904 11.357 5.720 1.00 94.00 109 ASN A C 1
ATOM 858 O O . ASN A 1 109 ? -11.237 10.658 6.490 1.00 94.00 109 ASN A O 1
ATOM 862 N N . PRO A 1 110 ? -12.662 12.372 6.175 1.00 93.69 110 PRO A N 1
ATOM 863 C CA . PRO A 1 110 ? -12.631 12.811 7.569 1.00 93.69 110 PRO A CA 1
ATOM 864 C C . PRO A 1 110 ? -13.178 11.761 8.546 1.00 93.69 110 PRO A C 1
ATOM 866 O O . PRO A 1 110 ? -12.740 11.704 9.694 1.00 93.69 110 PRO A O 1
ATOM 869 N N . GLU A 1 111 ? -14.110 10.905 8.119 1.00 94.50 111 GLU A N 1
ATOM 870 C CA . GLU A 1 111 ? -14.648 9.833 8.962 1.00 94.50 111 GLU A CA 1
ATOM 871 C C . GLU A 1 111 ? -13.616 8.725 9.179 1.00 94.50 111 GLU A C 1
ATOM 873 O O . GLU A 1 111 ? -13.476 8.219 10.293 1.00 94.50 111 GLU A O 1
ATOM 878 N N . ILE A 1 112 ? -12.860 8.381 8.132 1.00 94.00 112 ILE A N 1
ATOM 879 C CA . ILE A 1 112 ? -11.748 7.430 8.230 1.00 94.00 112 ILE A CA 1
ATOM 880 C C . ILE A 1 112 ? -10.647 8.009 9.122 1.00 94.00 112 ILE A C 1
ATOM 882 O O . ILE A 1 112 ? -10.206 7.327 10.047 1.00 94.00 112 ILE A O 1
ATOM 886 N N . GLY A 1 113 ? -10.262 9.272 8.905 1.00 92.19 113 GLY A N 1
ATOM 887 C CA . GLY A 1 113 ? -9.285 9.969 9.746 1.00 92.19 113 GLY A CA 1
ATOM 888 C C . GLY A 1 113 ? -9.675 9.936 11.224 1.00 92.19 113 GLY A C 1
ATOM 889 O O . GLY A 1 113 ? -8.897 9.484 12.062 1.00 92.19 113 GLY A O 1
ATOM 890 N N . LYS A 1 114 ? -10.932 10.273 11.535 1.00 94.88 114 LYS A N 1
ATOM 891 C CA . LYS A 1 114 ? -11.466 10.205 12.901 1.00 94.88 114 LYS A CA 1
ATOM 892 C C . LYS A 1 114 ? -11.405 8.792 13.490 1.00 94.88 114 LYS A C 1
ATOM 894 O O . LYS A 1 114 ? -11.033 8.641 14.649 1.00 94.88 114 LYS A O 1
ATOM 899 N N . ARG A 1 115 ? -11.753 7.752 12.723 1.00 94.81 115 ARG A N 1
ATOM 900 C CA . ARG A 1 115 ? -11.656 6.354 13.191 1.00 94.81 115 ARG A CA 1
ATOM 901 C C . ARG A 1 115 ? -10.215 5.962 13.510 1.00 94.81 115 ARG A C 1
ATOM 903 O O . ARG A 1 115 ? -9.974 5.338 14.535 1.00 94.81 115 ARG A O 1
ATOM 910 N N . ILE A 1 116 ? -9.266 6.356 12.664 1.00 93.81 116 ILE A N 1
ATOM 911 C CA . ILE A 1 116 ? -7.835 6.093 12.870 1.00 93.81 116 ILE A CA 1
ATOM 912 C C . ILE A 1 116 ? -7.323 6.813 14.125 1.00 93.81 116 ILE A C 1
ATOM 914 O O . ILE A 1 116 ? -6.593 6.219 14.912 1.00 93.81 116 ILE A O 1
ATOM 918 N N . GLU A 1 117 ? -7.725 8.067 14.345 1.00 93.56 117 GLU A N 1
ATOM 919 C CA . GLU A 1 117 ? -7.364 8.829 15.550 1.00 93.56 117 GLU A CA 1
ATOM 920 C C . GLU A 1 117 ? -7.955 8.221 16.829 1.00 93.56 117 GLU A C 1
ATOM 922 O O . GLU A 1 117 ? -7.304 8.198 17.872 1.00 93.56 117 GLU A O 1
ATOM 927 N N . GLN A 1 118 ? -9.188 7.713 16.754 1.00 95.69 118 GLN A N 1
ATOM 928 C CA . GLN A 1 118 ? -9.902 7.136 17.895 1.00 95.69 118 GLN A CA 1
ATOM 929 C C . GLN A 1 118 ? -9.498 5.688 18.201 1.00 95.69 118 GLN A C 1
ATOM 931 O O . GLN A 1 118 ? -9.749 5.214 19.310 1.00 95.69 118 GLN A O 1
ATOM 936 N N . ASN A 1 119 ? -8.874 4.988 17.249 1.00 95.94 119 ASN A N 1
ATOM 937 C CA . ASN A 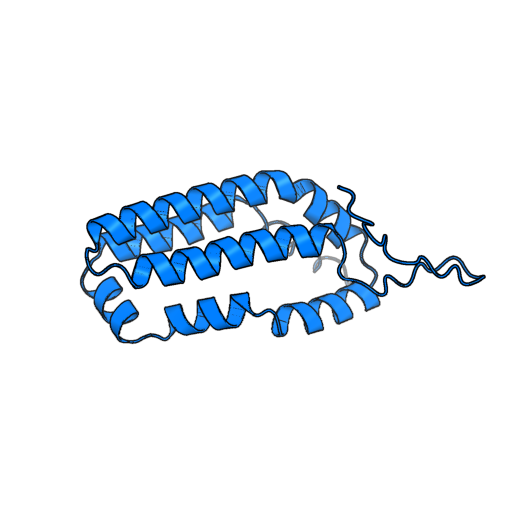1 119 ? -8.476 3.593 17.383 1.00 95.94 119 ASN A CA 1
ATOM 938 C C . ASN A 1 119 ? -6.971 3.399 17.090 1.00 95.94 119 ASN A C 1
ATOM 940 O O . ASN A 1 119 ? -6.571 3.227 15.932 1.00 95.94 119 ASN A O 1
ATOM 944 N N . PRO A 1 120 ? -6.125 3.355 18.138 1.00 94.31 120 PRO A N 1
ATOM 945 C CA . PRO A 1 120 ? -4.679 3.192 17.994 1.00 94.31 120 PRO A CA 1
ATOM 946 C C . PRO A 1 120 ? -4.268 1.902 17.272 1.00 94.31 120 PRO A C 1
ATOM 948 O O . PRO A 1 120 ? -3.256 1.889 16.571 1.00 94.31 120 PRO A O 1
ATOM 951 N N . ASP A 1 121 ? -5.044 0.823 17.411 1.00 94.62 121 ASP A N 1
ATOM 952 C CA . ASP A 1 121 ? -4.743 -0.459 16.766 1.00 94.62 121 ASP A CA 1
ATOM 953 C C . ASP A 1 121 ? -4.970 -0.386 15.252 1.00 94.62 121 ASP A C 1
ATOM 955 O O . ASP A 1 121 ? -4.182 -0.928 14.473 1.00 94.62 121 ASP A O 1
ATOM 959 N N . LEU A 1 122 ? -6.004 0.344 14.823 1.00 92.94 122 LEU A N 1
ATOM 960 C CA . LEU A 1 122 ? -6.260 0.616 13.410 1.00 92.94 122 LEU A CA 1
ATOM 961 C C . LEU A 1 122 ? -5.164 1.492 12.802 1.00 92.94 122 LEU A C 1
ATOM 963 O O . LEU A 1 122 ? -4.672 1.188 11.712 1.00 92.94 122 LEU A O 1
ATOM 967 N N . LYS A 1 123 ? -4.711 2.520 13.531 1.00 93.88 123 LYS A N 1
ATOM 968 C CA . LYS A 1 123 ? -3.540 3.308 13.130 1.00 93.88 123 LYS A CA 1
ATOM 969 C C . LYS A 1 123 ? -2.297 2.431 12.972 1.00 93.88 123 LYS A C 1
ATOM 971 O O . LYS A 1 123 ? -1.628 2.490 11.942 1.00 93.88 123 LYS A O 1
ATOM 976 N N . LYS A 1 124 ? -2.015 1.576 13.957 1.00 93.44 124 LYS A N 1
ATOM 977 C CA . LYS A 1 124 ? -0.859 0.673 13.930 1.00 93.44 124 LYS A CA 1
ATOM 978 C C . LYS A 1 124 ? -0.914 -0.304 12.753 1.00 93.44 124 LYS A C 1
ATOM 980 O O . LYS A 1 124 ? 0.130 -0.592 12.168 1.00 93.44 124 LYS A O 1
ATOM 985 N N . ALA A 1 125 ? -2.097 -0.802 12.391 1.00 92.12 125 ALA A N 1
ATOM 986 C CA . ALA A 1 125 ? -2.272 -1.683 11.236 1.00 92.12 125 ALA A CA 1
ATOM 987 C C . ALA A 1 125 ? -1.875 -0.995 9.915 1.00 92.12 125 ALA A C 1
ATOM 989 O O . ALA A 1 125 ? -1.177 -1.593 9.096 1.00 92.12 125 ALA A O 1
ATOM 990 N N . LEU A 1 126 ? -2.249 0.277 9.733 1.00 89.75 126 LEU A N 1
ATOM 991 C CA . LEU A 1 126 ? -1.843 1.077 8.570 1.00 89.75 126 LEU A CA 1
ATOM 992 C C . LEU A 1 126 ? -0.341 1.384 8.576 1.00 89.75 126 LEU A C 1
ATOM 994 O O . LEU A 1 126 ? 0.339 1.160 7.575 1.00 89.75 126 LEU A O 1
ATOM 998 N N . ASP A 1 127 ? 0.189 1.834 9.716 1.00 90.38 127 ASP 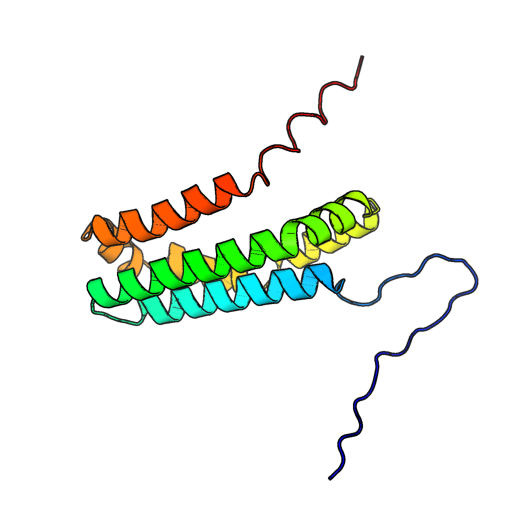A N 1
ATOM 999 C CA . ASP A 1 127 ? 1.611 2.169 9.859 1.00 90.38 127 ASP A CA 1
ATOM 1000 C C . ASP A 1 127 ? 2.507 0.937 9.621 1.00 90.38 127 ASP A C 1
ATOM 1002 O O . ASP A 1 127 ? 3.578 1.046 9.022 1.00 90.38 127 ASP A O 1
ATOM 1006 N N . SER A 1 128 ? 2.047 -0.254 10.020 1.00 88.00 128 SER A N 1
ATOM 1007 C CA . SER A 1 128 ? 2.758 -1.518 9.779 1.00 88.00 128 SER A CA 1
ATOM 1008 C C . SER A 1 128 ? 2.855 -1.858 8.290 1.00 88.00 128 SER A C 1
ATOM 1010 O O . SER A 1 128 ? 3.871 -2.396 7.856 1.00 88.00 128 SER A O 1
ATOM 1012 N N . GLY A 1 129 ? 1.834 -1.523 7.493 1.00 82.88 129 GLY A N 1
ATOM 1013 C CA . GLY A 1 129 ? 1.891 -1.655 6.034 1.00 82.88 129 GLY A CA 1
ATOM 1014 C C . GLY A 1 129 ? 2.994 -0.787 5.427 1.00 82.88 129 GLY A C 1
ATOM 1015 O O . GLY A 1 129 ? 3.813 -1.283 4.656 1.00 82.88 129 GLY A O 1
ATOM 1016 N N . ASN A 1 130 ? 3.078 0.478 5.853 1.00 82.38 130 ASN A N 1
ATOM 1017 C CA . ASN A 1 130 ? 4.116 1.410 5.400 1.00 82.38 130 ASN A CA 1
ATOM 1018 C C . ASN A 1 130 ? 5.526 0.964 5.813 1.00 82.38 130 ASN A C 1
ATOM 1020 O O . ASN A 1 130 ? 6.458 1.059 5.019 1.00 82.38 130 ASN A O 1
ATOM 1024 N N . ALA A 1 131 ? 5.694 0.457 7.038 1.00 86.19 131 ALA A N 1
ATOM 1025 C CA . ALA A 1 131 ? 6.980 -0.056 7.507 1.00 86.19 131 ALA A CA 1
ATOM 1026 C C . ALA A 1 131 ? 7.462 -1.246 6.662 1.00 86.19 131 ALA A C 1
ATOM 1028 O O . ALA A 1 131 ? 8.602 -1.260 6.210 1.00 86.19 131 ALA A O 1
ATOM 1029 N N . ARG A 1 132 ? 6.573 -2.198 6.363 1.00 83.12 132 ARG A N 1
ATOM 1030 C CA . ARG A 1 132 ? 6.901 -3.359 5.520 1.00 83.12 132 ARG A CA 1
ATOM 1031 C C . ARG A 1 132 ? 7.204 -2.977 4.075 1.00 83.12 132 ARG A C 1
ATOM 1033 O O . ARG A 1 132 ? 8.030 -3.614 3.437 1.00 83.12 132 ARG A O 1
ATOM 1040 N N . MET A 1 133 ? 6.558 -1.934 3.556 1.00 81.69 133 MET A N 1
ATOM 1041 C CA . MET A 1 133 ? 6.894 -1.389 2.239 1.00 81.69 133 MET A CA 1
ATOM 1042 C C . MET A 1 133 ? 8.321 -0.835 2.194 1.00 81.69 133 MET A C 1
ATOM 1044 O O . MET A 1 133 ? 9.007 -1.048 1.199 1.00 81.69 133 MET A O 1
ATOM 1048 N N . LYS A 1 134 ? 8.799 -0.201 3.273 1.00 82.19 134 LYS A N 1
ATOM 1049 C CA . LYS A 1 134 ? 10.197 0.256 3.375 1.00 82.19 134 LYS A CA 1
ATOM 1050 C C . LYS A 1 134 ? 11.190 -0.904 3.373 1.00 82.19 134 LYS A C 1
ATOM 1052 O O . LYS A 1 134 ? 12.217 -0.825 2.715 1.00 82.19 134 LYS A O 1
ATOM 1057 N N . GLU A 1 135 ? 10.857 -2.015 4.031 1.00 81.19 135 GLU A N 1
ATOM 1058 C CA . GLU A 1 135 ? 11.690 -3.232 4.036 1.00 81.19 135 GLU A CA 1
ATOM 1059 C C . GLU A 1 135 ? 11.869 -3.856 2.641 1.00 81.19 135 GLU A C 1
ATOM 1061 O O . GLU A 1 135 ? 12.787 -4.647 2.431 1.00 81.19 135 GLU A O 1
ATOM 1066 N N . LEU A 1 136 ? 11.028 -3.498 1.663 1.00 78.00 136 LEU A N 1
ATOM 1067 C CA . LEU A 1 136 ? 11.225 -3.913 0.276 1.00 78.00 136 LEU A CA 1
ATOM 1068 C C . LEU A 1 136 ? 12.427 -3.236 -0.385 1.00 78.00 136 LEU A C 1
ATOM 1070 O O . LEU A 1 136 ? 12.797 -3.663 -1.476 1.00 78.00 136 LEU A O 1
ATOM 1074 N N . GLY A 1 137 ? 13.057 -2.243 0.249 1.00 68.25 137 GLY A N 1
ATOM 1075 C CA . GLY A 1 137 ? 14.309 -1.645 -0.219 1.00 68.25 137 GLY A CA 1
ATOM 1076 C C . GLY A 1 137 ? 14.168 -0.907 -1.550 1.00 68.25 137 GLY A C 1
ATOM 1077 O O . GLY A 1 137 ? 15.112 -0.885 -2.330 1.00 68.25 137 GLY A O 1
ATOM 1078 N N . PHE A 1 138 ? 12.985 -0.351 -1.840 1.00 66.00 138 PHE A N 1
ATOM 1079 C CA . PHE A 1 138 ? 12.819 0.591 -2.955 1.00 66.00 138 PHE A CA 1
ATOM 1080 C C . PHE A 1 138 ? 13.511 1.940 -2.673 1.00 66.00 138 PHE A C 1
ATOM 1082 O O . PHE A 1 138 ? 13.828 2.648 -3.619 1.00 66.00 138 PHE A O 1
ATOM 1089 N N . ASP A 1 139 ? 13.784 2.261 -1.402 1.00 54.00 139 ASP A N 1
ATOM 1090 C CA . ASP A 1 139 ? 14.479 3.488 -0.972 1.00 54.00 139 ASP A CA 1
ATOM 1091 C C . ASP A 1 139 ? 16.021 3.387 -1.065 1.00 54.00 139 ASP A C 1
ATOM 1093 O O . ASP A 1 139 ? 16.713 4.401 -0.999 1.00 54.00 139 ASP A O 1
ATOM 1097 N N . ASP A 1 140 ? 16.588 2.185 -1.225 1.00 51.44 140 ASP A N 1
ATOM 1098 C CA . ASP A 1 140 ? 18.035 1.964 -1.057 1.00 51.44 140 ASP A CA 1
ATOM 1099 C C . ASP A 1 140 ? 18.873 2.210 -2.333 1.00 51.44 140 ASP A C 1
ATOM 1101 O O . ASP A 1 140 ? 20.101 2.247 -2.252 1.00 51.44 140 ASP A O 1
ATOM 1105 N N . GLU A 1 141 ? 18.260 2.403 -3.511 1.00 45.59 141 GLU A N 1
ATOM 1106 C CA . GLU A 1 141 ? 18.999 2.613 -4.777 1.00 45.59 141 GLU A CA 1
ATOM 1107 C C . GLU A 1 141 ? 19.089 4.083 -5.249 1.00 45.59 141 GLU A C 1
ATOM 1109 O O . GLU A 1 141 ? 19.888 4.366 -6.141 1.00 45.59 141 GLU A O 1
ATOM 1114 N N . GLU A 1 142 ? 18.371 5.045 -4.649 1.00 40.28 142 GLU A N 1
ATOM 1115 C CA . GLU A 1 142 ? 18.456 6.465 -5.068 1.00 40.28 142 GLU A CA 1
ATOM 1116 C C . GLU A 1 142 ? 19.634 7.240 -4.447 1.00 40.28 142 GLU A C 1
ATOM 1118 O O . GLU A 1 142 ? 20.045 8.274 -4.967 1.00 40.28 142 GLU A O 1
ATOM 1123 N N . SER A 1 143 ? 20.259 6.726 -3.386 1.00 35.91 143 SER A N 1
ATOM 1124 C CA . SER A 1 143 ? 21.358 7.421 -2.693 1.00 35.91 143 SER A CA 1
ATOM 1125 C C . SER A 1 143 ? 22.740 7.274 -3.355 1.00 35.91 143 SER A C 1
ATOM 1127 O O . SER A 1 143 ? 23.715 7.821 -2.847 1.00 35.91 143 SER A O 1
ATOM 1129 N N . ASN A 1 144 ? 22.841 6.595 -4.505 1.00 33.28 144 ASN A N 1
ATOM 1130 C CA . ASN A 1 144 ? 24.105 6.391 -5.234 1.00 33.28 144 ASN A CA 1
ATOM 1131 C C . ASN A 1 144 ? 24.200 7.141 -6.579 1.00 33.28 144 ASN A C 1
ATOM 1133 O O . ASN A 1 144 ? 25.151 6.922 -7.329 1.00 33.28 144 ASN A O 1
ATOM 1137 N N . LEU A 1 145 ? 23.244 8.020 -6.905 1.00 39.31 145 LEU A N 1
ATOM 1138 C CA . LEU A 1 145 ? 23.240 8.771 -8.172 1.00 39.31 145 LEU A CA 1
ATOM 1139 C C . LEU A 1 145 ? 23.757 10.222 -8.072 1.00 39.31 145 LEU A C 1
ATOM 1141 O O . LEU A 1 145 ? 23.881 10.870 -9.108 1.00 39.31 145 LEU A O 1
ATOM 1145 N N . GLU A 1 146 ? 24.142 10.718 -6.886 1.00 38.25 146 GLU A N 1
ATOM 1146 C CA . GLU A 1 146 ? 24.694 12.083 -6.721 1.00 38.25 146 GLU A CA 1
ATOM 1147 C C . GLU A 1 146 ? 26.212 12.179 -6.437 1.00 38.25 146 GLU A C 1
ATOM 1149 O O . GLU A 1 146 ? 26.748 13.284 -6.399 1.00 38.25 146 GLU A O 1
ATOM 1154 N N . GLU A 1 147 ? 26.974 11.081 -6.348 1.00 36.62 147 GLU A N 1
ATOM 1155 C CA . GLU A 1 147 ? 28.454 11.151 -6.303 1.00 36.62 147 GLU A CA 1
ATOM 1156 C C . GLU A 1 147 ? 29.075 10.949 -7.695 1.00 36.62 147 GLU A C 1
ATOM 1158 O O . GLU A 1 147 ? 29.811 9.999 -7.961 1.00 36.62 147 GLU A O 1
ATOM 1163 N N . GLY A 1 148 ? 28.758 11.853 -8.625 1.00 37.06 148 GLY A N 1
ATOM 1164 C CA . GLY A 1 148 ? 29.203 11.742 -10.019 1.00 37.06 148 GLY A CA 1
ATOM 1165 C C . GLY A 1 148 ? 29.501 13.048 -10.750 1.00 37.06 148 GLY A C 1
ATOM 1166 O O . GLY A 1 148 ? 29.750 13.002 -11.951 1.00 37.06 148 GLY A O 1
ATOM 1167 N N . GLN A 1 149 ? 29.505 14.201 -10.076 1.00 35.72 149 GLN A N 1
ATOM 1168 C CA . GLN A 1 149 ? 29.949 15.466 -10.671 1.00 35.72 149 GLN A CA 1
ATOM 1169 C C . GLN A 1 149 ? 31.109 16.044 -9.857 1.00 35.72 149 GLN A C 1
ATOM 1171 O O . GLN A 1 149 ? 30.921 16.745 -8.865 1.00 35.72 149 GLN A O 1
ATOM 1176 N N . LYS A 1 150 ? 32.324 15.679 -10.277 1.00 36.72 150 LYS A N 1
ATOM 1177 C CA . LYS A 1 150 ? 33.538 16.460 -10.022 1.00 36.72 150 LYS A CA 1
ATOM 1178 C C . LYS A 1 150 ? 33.686 17.538 -11.085 1.00 36.72 150 LYS A C 1
ATOM 1180 O O . LYS A 1 150 ? 33.348 17.234 -12.250 1.00 36.72 150 LYS A O 1
#

Organism: NCBI:txid2700082

pLDDT: mean 79.75, std 21.21, range [33.28, 97.25]

Foldseek 3Di:
DDDDDDDDDQDDDPDPDRPPPDDDPLNVLLLVLLQCLLVQLVVLVVDPPLVSSLVSLLVNLVSSLVSCLVSVVVVVVVVVPDDPVRVVVVVVVVVVRPSVVSVVCQVPDVVNVVVCVVDVSSVVSNVVSVVSVVVSVPVVPPVPPPPPDD

Secondary structure (DSSP, 8-state):
------PPP----SSS-----S--HHHHHHHHHHHHHHHHHHHHHH-S-HHHHHHHHHHHHHHHHHHHHHHHHHHHHHHHT--HHHHHHHHHHHTT-HHHHHHHHHHT-HHHHHHHHH-HHHHHHHHHHHHHHHHT-SSSSGGGSSS---